Protein AF-A0A979FY80-F1 (afdb_monomer_lite)

pLDDT: mean 83.81, std 15.84, range [39.0, 97.94]

Foldseek 3Di:
DQDDADDWADWDWDDPDPQKIKTFTHGGPGGSDQFQWDKDWDADPPDPPPPVRIDIDIDGSVDGMDMDGPNDDDDDPDD

Structure (mmCIF, N/CA/C/O backbone):
data_AF-A0A979FY80-F1
#
_entry.id   AF-A0A979FY80-F1
#
loop_
_atom_site.group_PDB
_atom_site.id
_atom_site.type_symbol
_atom_site.label_atom_id
_atom_site.label_alt_id
_atom_site.label_comp_id
_atom_site.label_asym_id
_atom_site.label_entity_id
_atom_site.label_seq_id
_atom_site.pdbx_PDB_ins_code
_atom_site.Cartn_x
_atom_site.Cartn_y
_atom_site.Cartn_z
_atom_site.occupancy
_atom_site.B_iso_or_equiv
_atom_site.auth_seq_id
_atom_site.auth_comp_id
_atom_site.auth_asym_id
_atom_site.auth_atom_id
_atom_site.pdbx_PDB_model_num
ATOM 1 N N . MET A 1 1 ? -16.842 2.624 21.396 1.00 54.59 1 MET A N 1
ATOM 2 C CA . MET A 1 1 ? -15.416 2.375 21.107 1.00 54.59 1 MET A CA 1
ATOM 3 C C . MET A 1 1 ? -15.296 2.088 19.626 1.00 54.59 1 MET A C 1
ATOM 5 O O . MET A 1 1 ? -16.016 1.219 19.150 1.00 54.59 1 MET A O 1
ATOM 9 N N . GLU A 1 2 ? -14.465 2.834 18.904 1.00 70.12 2 GLU A N 1
ATOM 10 C CA . GLU A 1 2 ? -14.042 2.419 17.561 1.00 70.12 2 GLU A CA 1
ATOM 11 C C . GLU A 1 2 ? -13.053 1.248 17.705 1.00 70.12 2 GLU A C 1
ATOM 13 O O . GLU A 1 2 ? -12.269 1.207 18.656 1.00 70.12 2 GLU A O 1
ATOM 18 N N . GLY A 1 3 ? -13.160 0.251 16.830 1.00 75.00 3 GLY A N 1
ATOM 19 C CA . GLY A 1 3 ? -12.317 -0.944 16.811 1.00 75.00 3 GLY A CA 1
ATOM 20 C C . GLY A 1 3 ? -11.312 -0.912 15.660 1.00 75.00 3 GLY A C 1
ATOM 21 O O . GLY A 1 3 ? -11.370 -0.044 14.797 1.00 75.00 3 GLY A O 1
ATOM 22 N N . VAL A 1 4 ? -10.399 -1.885 15.622 1.00 78.62 4 VAL A N 1
ATOM 23 C CA . VAL A 1 4 ? -9.408 -2.000 14.539 1.00 78.62 4 VAL A CA 1
ATOM 24 C C . VAL A 1 4 ? -10.126 -2.273 13.207 1.00 78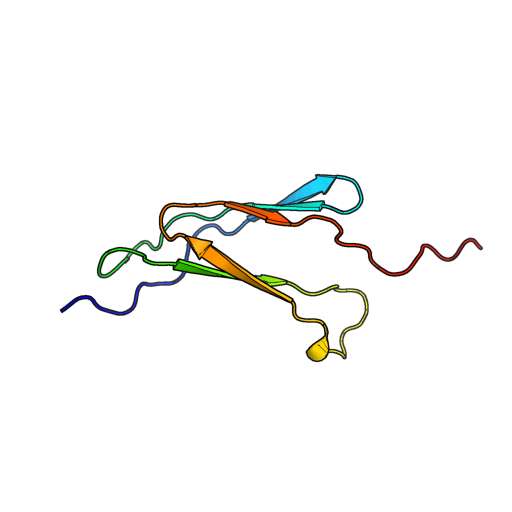.62 4 VAL A C 1
ATOM 26 O O . VAL A 1 4 ? -10.862 -3.265 13.130 1.00 78.62 4 VAL A O 1
ATOM 29 N N . PRO A 1 5 ? -9.941 -1.438 12.165 1.00 85.56 5 PRO A N 1
ATOM 30 C CA . PRO A 1 5 ? -10.492 -1.714 10.847 1.00 85.56 5 PRO A CA 1
ATOM 31 C C . PRO A 1 5 ? -9.948 -3.033 10.296 1.00 85.56 5 PRO A C 1
ATOM 33 O O . PRO A 1 5 ? -8.800 -3.406 10.534 1.00 85.56 5 PRO A O 1
ATOM 36 N N . SER A 1 6 ? -10.761 -3.724 9.508 1.00 89.00 6 SER A N 1
ATOM 37 C CA . SER A 1 6 ? -10.263 -4.800 8.645 1.00 89.00 6 SER A CA 1
ATOM 38 C C . SER A 1 6 ? -9.310 -4.253 7.568 1.00 89.00 6 SER A C 1
ATOM 40 O O . SER A 1 6 ? -9.165 -3.042 7.389 1.00 89.00 6 SER A O 1
ATOM 42 N N . ALA A 1 7 ? -8.627 -5.145 6.849 1.00 90.75 7 ALA A N 1
ATOM 43 C CA . ALA A 1 7 ? -7.750 -4.740 5.757 1.00 90.75 7 ALA A CA 1
ATOM 44 C C . ALA A 1 7 ? -8.546 -4.096 4.597 1.00 90.75 7 ALA A C 1
ATOM 46 O O . ALA A 1 7 ? -9.711 -4.446 4.380 1.00 90.75 7 ALA A O 1
ATOM 47 N N . PRO A 1 8 ? -7.928 -3.191 3.814 1.00 94.25 8 PRO A N 1
ATOM 48 C CA . PRO A 1 8 ? -8.500 -2.722 2.557 1.00 94.25 8 PRO A CA 1
ATOM 49 C C . PRO A 1 8 ? -8.773 -3.900 1.620 1.00 94.25 8 PRO A C 1
ATOM 51 O O . PRO A 1 8 ? -7.974 -4.834 1.531 1.00 94.25 8 PRO A O 1
ATOM 54 N N . SER A 1 9 ? -9.882 -3.849 0.891 1.00 94.69 9 SER A N 1
ATOM 55 C CA . SER A 1 9 ? -10.245 -4.902 -0.058 1.00 94.69 9 SER A CA 1
ATOM 56 C C . SER A 1 9 ? -9.833 -4.528 -1.485 1.00 94.69 9 SER A C 1
ATOM 58 O O . SER A 1 9 ? -9.602 -3.361 -1.806 1.00 94.69 9 SER A O 1
ATOM 60 N N . SER A 1 10 ? -9.759 -5.521 -2.379 1.00 95.25 10 SER A N 1
ATOM 61 C CA . SER A 1 10 ? -9.557 -5.305 -3.824 1.00 95.25 10 SER A CA 1
ATOM 62 C C . SER A 1 10 ? -8.335 -4.441 -4.189 1.00 95.25 10 SER A C 1
ATOM 64 O O . SER A 1 10 ? -8.418 -3.616 -5.099 1.00 95.25 10 SER A O 1
ATOM 66 N N . VAL A 1 11 ? -7.209 -4.611 -3.486 1.00 96.38 11 VAL A N 1
ATOM 67 C CA . VAL A 1 11 ? -5.963 -3.893 -3.794 1.00 96.38 11 VAL A CA 1
ATOM 68 C C . VAL A 1 11 ? -5.478 -4.276 -5.194 1.00 96.38 11 VAL A C 1
ATOM 70 O O . VAL A 1 11 ? -5.317 -5.456 -5.505 1.00 96.38 11 VAL A O 1
ATOM 73 N N . LYS A 1 12 ? -5.243 -3.276 -6.044 1.00 96.69 12 LYS A N 1
ATOM 74 C CA . LYS A 1 12 ? -4.707 -3.429 -7.398 1.00 96.69 12 LYS A CA 1
ATOM 75 C C . LYS A 1 12 ? -3.567 -2.448 -7.621 1.00 96.69 12 LYS A C 1
ATOM 77 O O . LYS A 1 12 ? -3.638 -1.300 -7.196 1.00 96.69 12 LYS A O 1
ATOM 82 N N . ALA A 1 13 ? -2.547 -2.899 -8.335 1.00 95.00 13 ALA A N 1
ATOM 83 C CA . ALA A 1 13 ? -1.447 -2.072 -8.798 1.00 95.00 13 ALA A CA 1
ATOM 84 C C . ALA A 1 13 ? -1.362 -2.191 -10.319 1.00 95.00 13 ALA A C 1
ATOM 86 O O . ALA A 1 13 ? -1.325 -3.301 -10.849 1.00 95.00 13 ALA A O 1
ATOM 87 N N . VAL A 1 14 ? -1.362 -1.058 -11.017 1.00 94.38 14 VAL A N 1
ATOM 88 C CA . VAL A 1 14 ? -1.258 -1.008 -12.480 1.00 94.38 14 VAL A CA 1
ATOM 89 C C . VAL A 1 14 ? -0.137 -0.064 -12.889 1.00 94.38 14 VAL A C 1
ATOM 91 O O . VAL A 1 14 ? 0.073 0.974 -12.259 1.00 94.38 14 VAL A O 1
ATOM 94 N N . SER A 1 15 ? 0.600 -0.413 -13.942 1.00 91.88 15 SER A N 1
ATOM 95 C CA . SER A 1 15 ? 1.616 0.469 -14.518 1.00 91.88 15 SER A CA 1
ATOM 96 C C . SER A 1 15 ? 0.964 1.762 -15.011 1.00 91.88 15 SER A C 1
ATOM 98 O O . SER A 1 15 ? 0.035 1.714 -15.816 1.00 91.88 15 SER A O 1
ATOM 100 N N . ALA A 1 16 ? 1.460 2.908 -14.547 1.00 91.50 16 ALA A N 1
ATOM 101 C CA . ALA A 1 16 ? 0.975 4.236 -14.936 1.00 91.50 16 ALA A CA 1
ATOM 102 C C . ALA A 1 16 ? 1.999 5.021 -15.785 1.00 91.50 16 ALA A C 1
ATOM 104 O O . ALA A 1 16 ? 1.759 6.173 -16.136 1.00 91.50 16 ALA A O 1
ATOM 105 N N . GLY A 1 17 ? 3.149 4.409 -16.094 1.00 87.94 17 GLY A N 1
ATOM 106 C CA . GLY A 1 17 ? 4.249 4.974 -16.880 1.00 87.94 17 GLY A CA 1
ATOM 107 C C . GLY A 1 17 ? 5.539 4.167 -16.688 1.00 87.94 17 GLY A C 1
ATOM 108 O O . GLY A 1 17 ? 5.539 3.182 -15.953 1.00 87.94 17 GLY A O 1
ATOM 109 N N . ALA A 1 18 ? 6.643 4.605 -17.301 1.00 86.00 18 ALA A N 1
ATOM 110 C CA . ALA A 1 18 ? 7.922 3.877 -17.292 1.00 86.00 18 ALA A CA 1
ATOM 111 C C . ALA A 1 18 ? 8.513 3.646 -15.885 1.00 86.00 18 ALA A C 1
ATOM 113 O O . ALA A 1 18 ? 9.136 2.622 -15.635 1.00 86.00 18 ALA A O 1
ATOM 114 N N . SER A 1 19 ? 8.298 4.583 -14.958 1.00 87.12 19 SER A N 1
ATOM 115 C CA . SER A 1 19 ? 8.768 4.511 -13.566 1.00 87.12 19 SER A CA 1
ATOM 116 C C . SER A 1 19 ? 7.658 4.874 -12.575 1.00 87.12 19 SER A C 1
ATOM 118 O O . SER A 1 19 ? 7.904 5.481 -11.532 1.00 87.12 19 SER A O 1
ATOM 120 N N . SER A 1 20 ? 6.406 4.538 -12.905 1.00 91.06 20 SER A N 1
ATOM 121 C CA . SER A 1 20 ? 5.263 4.858 -12.046 1.00 91.06 20 SER A CA 1
ATOM 122 C C . SER A 1 20 ? 4.197 3.771 -12.030 1.00 91.06 20 SER A C 1
ATOM 124 O O . SER A 1 20 ? 3.937 3.110 -13.038 1.00 91.06 20 SER A O 1
ATOM 126 N N . VAL A 1 21 ? 3.555 3.617 -10.876 1.00 93.56 21 VAL A N 1
ATOM 127 C CA . VAL A 1 21 ? 2.495 2.638 -10.624 1.00 93.56 21 VAL A CA 1
ATOM 128 C C . VAL A 1 21 ? 1.340 3.343 -9.927 1.00 93.56 21 VAL A C 1
ATOM 130 O O . VAL A 1 21 ? 1.546 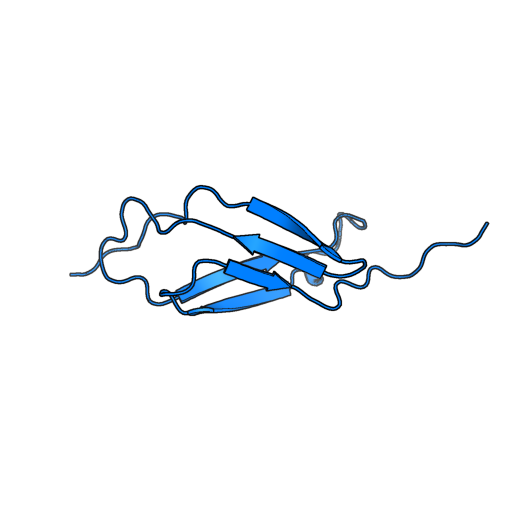4.069 -8.957 1.00 93.56 21 VAL A O 1
ATOM 133 N N . LEU A 1 22 ? 0.119 3.114 -10.398 1.00 96.00 22 LEU A N 1
ATOM 134 C CA . LEU A 1 22 ? -1.089 3.502 -9.683 1.00 96.00 22 LEU A CA 1
ATOM 135 C C . LEU A 1 22 ? -1.529 2.336 -8.801 1.00 96.00 22 LEU A C 1
ATOM 137 O O . LEU A 1 22 ? -1.848 1.256 -9.300 1.00 96.00 22 LEU A O 1
ATOM 141 N N . VAL A 1 23 ? -1.551 2.567 -7.493 1.00 97.50 23 VAL A N 1
ATOM 142 C CA . VAL A 1 23 ? -2.085 1.637 -6.499 1.00 97.50 23 VAL A CA 1
ATOM 143 C C . VAL A 1 23 ? -3.484 2.109 -6.132 1.00 97.50 23 VAL A C 1
ATOM 145 O O . VAL A 1 23 ? -3.658 3.266 -5.765 1.00 97.50 23 VAL A O 1
ATOM 148 N N . ALA A 1 24 ? -4.478 1.235 -6.228 1.00 97.94 24 ALA A N 1
ATOM 149 C CA . ALA A 1 24 ? -5.861 1.521 -5.867 1.00 97.94 24 ALA A CA 1
ATOM 150 C C . ALA A 1 24 ? -6.416 0.413 -4.972 1.00 97.94 24 ALA A C 1
ATOM 152 O O . ALA A 1 24 ? -6.036 -0.751 -5.095 1.00 97.94 24 ALA A O 1
ATOM 153 N N . TRP A 1 25 ? -7.319 0.770 -4.069 1.00 97.69 25 TRP A N 1
ATOM 154 C CA . TRP A 1 25 ? -7.951 -0.147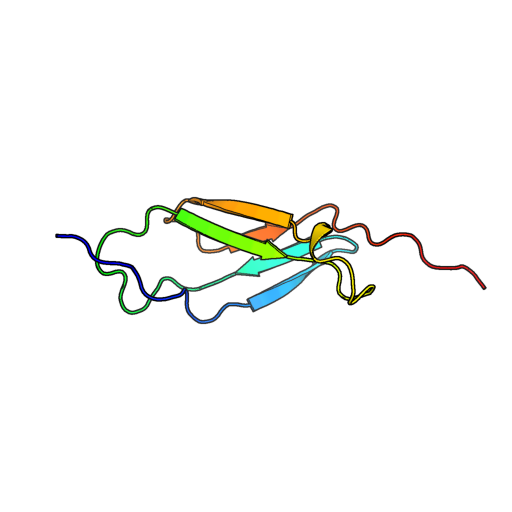 -3.126 1.00 97.69 25 TRP A CA 1
ATOM 155 C C . TRP A 1 25 ? -9.400 0.264 -2.865 1.00 97.69 25 TRP A C 1
ATOM 157 O O . TRP A 1 25 ? -9.848 1.349 -3.240 1.00 97.69 25 TRP A O 1
ATOM 167 N N . ARG A 1 26 ? -10.156 -0.620 -2.220 1.00 96.94 26 ARG A N 1
ATOM 168 C CA . ARG A 1 26 ? -11.461 -0.311 -1.635 1.00 96.94 26 ARG A CA 1
ATOM 169 C C . ARG A 1 26 ? -11.327 -0.210 -0.123 1.00 96.94 26 ARG A C 1
ATOM 171 O O . ARG A 1 26 ? -10.441 -0.821 0.477 1.00 96.94 26 ARG A O 1
ATOM 178 N N . ALA A 1 27 ? -12.225 0.559 0.485 1.00 94.44 27 ALA A N 1
ATOM 179 C CA . ALA A 1 27 ? -12.306 0.653 1.934 1.00 94.44 27 ALA A CA 1
ATOM 180 C C . ALA A 1 27 ? -12.514 -0.741 2.574 1.00 94.44 27 ALA A C 1
ATOM 182 O O . ALA A 1 27 ? -13.029 -1.652 1.912 1.00 94.44 27 ALA A O 1
ATOM 183 N N . PRO A 1 28 ? -12.117 -0.921 3.845 1.00 93.56 28 PRO A N 1
ATOM 184 C CA . PRO A 1 28 ? -12.386 -2.143 4.591 1.00 93.56 28 PRO A CA 1
ATOM 185 C C . PRO A 1 28 ? -13.884 -2.454 4.668 1.00 93.56 28 PRO A C 1
ATOM 187 O O . PRO A 1 28 ? -14.688 -1.549 4.883 1.00 93.56 28 PRO A O 1
ATOM 190 N N . GLU A 1 29 ? -14.264 -3.728 4.556 1.00 90.56 29 GLU A N 1
ATOM 191 C CA . GLU A 1 29 ? -15.672 -4.154 4.684 1.00 90.56 29 GLU A CA 1
ATOM 192 C C . GLU A 1 29 ? -16.206 -3.954 6.106 1.00 90.56 29 GLU A C 1
ATOM 194 O O . GLU A 1 29 ? -17.365 -3.598 6.309 1.00 90.56 29 GLU A O 1
ATOM 199 N N . GLN A 1 30 ? -15.334 -4.119 7.102 1.00 90.12 30 GLN A N 1
ATOM 200 C CA . GLN A 1 30 ? -15.566 -3.672 8.470 1.00 90.12 30 GLN A CA 1
ATOM 201 C C . GLN A 1 30 ? -14.578 -2.556 8.809 1.00 90.12 30 GLN A C 1
ATOM 203 O O . GLN A 1 30 ? -13.468 -2.855 9.256 1.00 90.12 30 GLN A O 1
ATOM 208 N N . PRO A 1 31 ? -1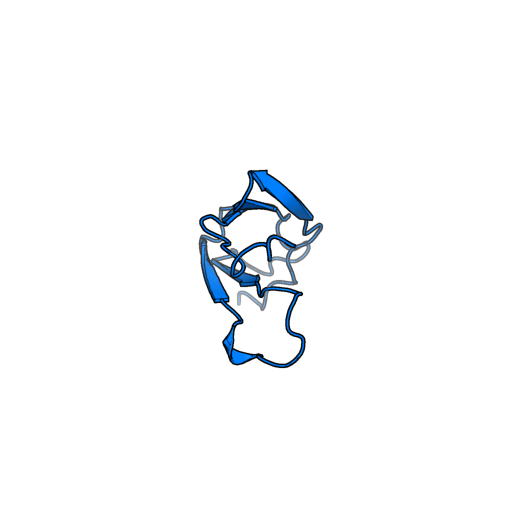4.961 -1.279 8.643 1.00 83.88 31 PRO A N 1
ATOM 209 C CA . PRO A 1 31 ? -14.154 -0.147 9.092 1.00 83.88 31 PRO A CA 1
ATOM 210 C C . PRO A 1 31 ? -14.017 -0.091 10.616 1.00 83.88 31 PRO A C 1
ATOM 212 O O . PRO A 1 31 ? -13.054 0.462 11.125 1.00 83.88 31 PRO A O 1
ATOM 215 N N . ARG A 1 32 ? -15.002 -0.649 11.342 1.00 86.94 32 ARG A N 1
ATOM 216 C CA . ARG A 1 32 ? -15.130 -0.583 12.812 1.00 86.94 32 ARG A CA 1
ATOM 217 C C . ARG A 1 32 ? -14.976 0.838 13.388 1.00 86.94 32 ARG A C 1
ATOM 219 O O . ARG A 1 32 ? -14.626 0.995 14.551 1.00 86.94 32 ARG A O 1
ATOM 226 N N . GLY A 1 33 ? -15.292 1.854 12.591 1.00 87.06 33 GLY A N 1
ATOM 227 C CA . GLY A 1 33 ? -15.060 3.264 12.886 1.00 87.06 33 GLY A CA 1
ATOM 228 C C . GLY A 1 33 ? -14.710 4.024 11.611 1.00 87.06 33 GLY A C 1
ATOM 229 O O . GLY A 1 33 ? -14.791 3.476 10.505 1.00 87.06 33 GLY A O 1
ATOM 230 N N . ARG A 1 34 ? -14.322 5.291 11.737 1.00 89.50 34 ARG A N 1
ATOM 231 C CA . ARG A 1 34 ? -13.792 6.042 10.592 1.00 89.50 34 ARG A CA 1
ATOM 232 C C . ARG A 1 34 ? -12.369 5.578 10.274 1.00 89.50 34 ARG A C 1
ATOM 234 O O . ARG A 1 34 ? -11.514 5.548 11.150 1.00 89.50 34 ARG A O 1
ATOM 241 N N . VAL A 1 35 ? -12.078 5.295 9.002 1.00 91.56 35 VAL A N 1
ATOM 242 C CA . VAL A 1 35 ? -10.688 5.079 8.573 1.00 91.56 35 VAL A CA 1
ATOM 243 C C . VAL A 1 35 ? -9.945 6.412 8.592 1.00 91.56 35 VAL A C 1
ATOM 245 O O . VAL A 1 35 ? -10.356 7.365 7.930 1.00 91.56 35 VAL A O 1
ATOM 248 N N . ILE A 1 36 ? -8.855 6.475 9.354 1.00 92.69 36 ILE A N 1
ATOM 249 C CA . ILE A 1 36 ? -8.051 7.693 9.536 1.00 92.69 36 ILE A CA 1
ATOM 250 C C . ILE A 1 36 ? -6.910 7.741 8.514 1.00 92.69 36 ILE A C 1
ATOM 252 O O . ILE A 1 36 ? -6.647 8.788 7.922 1.00 92.69 36 ILE A O 1
ATOM 256 N N . SER A 1 37 ? -6.269 6.603 8.254 1.00 94.62 37 SER A N 1
ATOM 257 C CA . SER A 1 37 ? -5.186 6.486 7.283 1.00 94.62 37 SER A CA 1
ATOM 258 C C . SER A 1 37 ? -5.049 5.065 6.741 1.00 94.62 37 SER A C 1
ATOM 260 O O . SER A 1 37 ? -5.492 4.092 7.352 1.00 94.62 37 SER A O 1
ATOM 262 N N . TYR A 1 38 ? -4.403 4.967 5.586 1.00 95.44 38 TYR A N 1
ATOM 263 C CA . TYR A 1 38 ? -3.828 3.745 5.041 1.00 95.44 38 TYR A CA 1
ATOM 264 C C . TYR A 1 38 ? -2.309 3.892 5.005 1.00 95.44 38 TYR A C 1
ATOM 266 O O . TYR A 1 38 ? -1.801 4.991 4.788 1.00 95.44 38 TYR A O 1
ATOM 274 N N . THR A 1 39 ? -1.582 2.786 5.134 1.00 95.56 39 THR A N 1
ATOM 275 C CA . THR A 1 39 ? -0.139 2.757 4.870 1.00 95.56 39 THR A CA 1
ATOM 276 C C . THR A 1 39 ? 0.123 1.845 3.686 1.00 95.56 39 THR A C 1
ATOM 278 O O . THR A 1 39 ? -0.236 0.667 3.711 1.00 95.56 39 THR A O 1
ATOM 281 N N . VAL A 1 40 ? 0.736 2.392 2.639 1.00 94.94 40 VAL A N 1
ATOM 282 C CA . VAL A 1 40 ? 1.113 1.635 1.441 1.00 94.94 40 VAL A CA 1
ATOM 283 C C . VAL A 1 40 ? 2.589 1.285 1.546 1.00 94.94 40 VAL A C 1
ATOM 285 O O . VAL A 1 40 ? 3.405 2.178 1.755 1.00 94.94 40 VAL A O 1
ATOM 288 N N . TYR A 1 41 ? 2.926 0.006 1.381 1.00 92.62 41 TYR A N 1
ATOM 289 C CA . TYR A 1 41 ? 4.298 -0.508 1.383 1.00 92.62 41 TYR A CA 1
ATOM 290 C C . TYR A 1 41 ? 4.654 -1.037 -0.003 1.00 92.62 41 TYR A C 1
ATOM 292 O O . TYR A 1 41 ? 3.844 -1.720 -0.633 1.00 92.62 41 TYR A O 1
ATOM 300 N N . TRP A 1 42 ? 5.863 -0.751 -0.480 1.00 90.94 42 TRP A N 1
ATOM 301 C CA . TRP A 1 42 ? 6.349 -1.273 -1.756 1.00 90.94 42 TRP A CA 1
ATOM 302 C C . TRP A 1 42 ? 7.861 -1.472 -1.742 1.00 90.94 42 TRP A C 1
ATOM 304 O O . TRP A 1 42 ? 8.596 -0.795 -1.022 1.00 90.94 42 TRP A O 1
ATOM 314 N N . ARG A 1 43 ? 8.331 -2.407 -2.567 1.00 86.44 43 ARG A N 1
ATOM 315 C CA . ARG A 1 43 ? 9.753 -2.702 -2.756 1.00 86.44 43 ARG A CA 1
ATOM 316 C C . ARG A 1 43 ? 10.014 -3.193 -4.183 1.00 86.44 43 ARG A C 1
ATOM 318 O O . ARG A 1 43 ? 9.108 -3.783 -4.774 1.00 86.44 43 ARG A O 1
ATOM 325 N N . PRO A 1 44 ? 11.221 -2.989 -4.735 1.00 80.25 44 PRO A N 1
ATOM 326 C CA . PRO A 1 44 ? 11.622 -3.620 -5.988 1.00 80.25 44 PRO A CA 1
ATOM 327 C C . PRO A 1 44 ? 11.619 -5.151 -5.868 1.00 80.25 44 PRO A C 1
ATOM 329 O O . PRO A 1 44 ? 12.009 -5.702 -4.837 1.00 80.25 44 PRO A O 1
ATOM 332 N N . THR A 1 45 ? 11.214 -5.842 -6.933 1.00 74.81 45 THR A N 1
ATOM 333 C CA . THR A 1 45 ? 11.220 -7.316 -6.981 1.00 74.81 45 THR A CA 1
ATOM 334 C C . THR A 1 45 ? 12.613 -7.878 -7.281 1.00 74.81 45 THR A C 1
ATOM 336 O O . THR A 1 45 ? 12.909 -9.009 -6.910 1.00 74.81 45 THR A O 1
ATOM 339 N N . SER A 1 46 ? 13.478 -7.088 -7.924 1.00 70.44 46 SER A N 1
ATOM 340 C C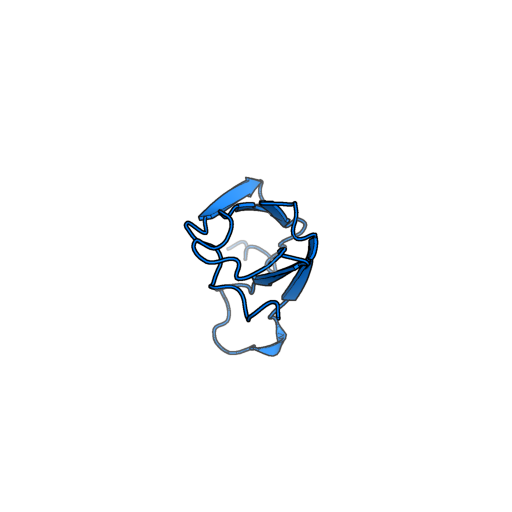A . SER A 1 46 ? 14.706 -7.566 -8.571 1.00 70.44 46 SER A CA 1
ATOM 341 C C . SER A 1 46 ? 15.825 -8.015 -7.627 1.00 70.44 46 SER A C 1
ATOM 343 O O . SER A 1 46 ? 16.761 -8.636 -8.102 1.00 70.44 46 SER A O 1
ATOM 345 N N . ASN A 1 47 ? 15.735 -7.767 -6.317 1.00 57.44 47 ASN A N 1
ATOM 346 C CA . ASN A 1 47 ? 16.703 -8.258 -5.331 1.00 57.44 47 ASN A CA 1
ATOM 347 C C . ASN A 1 47 ? 15.954 -8.751 -4.087 1.00 57.44 47 ASN A C 1
ATOM 349 O O . ASN A 1 47 ? 15.473 -7.965 -3.273 1.00 57.44 47 ASN A O 1
ATOM 353 N N . ALA A 1 48 ? 15.817 -10.070 -3.961 1.00 55.59 48 ALA A N 1
ATOM 354 C CA . ALA A 1 48 ? 15.004 -10.730 -2.939 1.00 55.59 48 ALA A CA 1
ATOM 355 C C . ALA A 1 48 ? 15.534 -10.586 -1.493 1.00 55.59 48 ALA A C 1
ATOM 357 O O . ALA A 1 48 ? 14.866 -11.038 -0.566 1.00 55.59 48 ALA A O 1
ATOM 358 N N . SER A 1 49 ? 16.693 -9.958 -1.282 1.00 55.97 49 SER A N 1
ATOM 359 C CA . SER A 1 49 ? 17.438 -10.005 -0.015 1.00 55.97 49 SER A CA 1
ATOM 360 C C . SER A 1 49 ? 17.449 -8.711 0.807 1.00 55.97 49 SER A C 1
ATOM 362 O O . SER A 1 49 ? 17.790 -8.768 1.985 1.00 55.97 49 SER A O 1
ATOM 364 N N . GLU A 1 50 ? 17.037 -7.558 0.272 1.00 62.88 50 GLU A N 1
ATOM 365 C CA . GLU A 1 50 ? 17.049 -6.305 1.043 1.00 62.88 50 GLU A CA 1
ATOM 366 C C . GLU A 1 50 ? 15.643 -5.875 1.470 1.00 62.88 50 GLU A C 1
ATOM 368 O O . GLU A 1 50 ? 14.985 -5.053 0.831 1.00 62.88 50 GLU A O 1
ATOM 373 N N . VAL A 1 51 ? 15.204 -6.367 2.634 1.00 66.50 51 VAL A N 1
ATOM 374 C CA . VAL A 1 51 ? 14.077 -5.778 3.392 1.00 66.50 51 VAL A CA 1
ATOM 375 C C . VAL A 1 51 ? 14.262 -4.259 3.565 1.00 66.50 51 VAL A C 1
ATOM 377 O O . VAL A 1 51 ? 13.279 -3.517 3.595 1.00 66.50 51 VAL A O 1
ATOM 380 N N . LEU A 1 52 ? 15.520 -3.801 3.582 1.00 75.81 52 LEU A N 1
ATOM 381 C CA . LEU A 1 52 ? 15.951 -2.404 3.674 1.00 75.81 52 LEU A CA 1
ATOM 382 C C . LEU A 1 52 ? 15.406 -1.498 2.556 1.00 75.81 52 LEU A C 1
ATOM 384 O O . LEU A 1 52 ? 15.306 -0.291 2.756 1.00 75.81 52 LEU A O 1
ATOM 388 N N . LEU A 1 53 ? 15.015 -2.053 1.403 1.00 78.50 53 LEU A N 1
ATOM 389 C CA . LEU A 1 53 ? 14.454 -1.280 0.287 1.00 78.50 53 LEU A CA 1
ATOM 390 C C . LEU A 1 53 ? 12.932 -1.097 0.371 1.00 78.50 53 LEU A C 1
ATOM 392 O O . LEU A 1 53 ? 12.332 -0.520 -0.541 1.00 78.50 53 LEU A O 1
ATOM 396 N N . THR A 1 54 ? 12.293 -1.591 1.436 1.00 86.56 54 THR A N 1
ATOM 397 C CA . THR A 1 54 ? 10.856 -1.400 1.650 1.00 86.56 54 THR A CA 1
ATOM 398 C C . THR A 1 54 ? 10.576 0.068 1.931 1.00 86.56 54 THR A C 1
ATOM 400 O O . THR A 1 54 ? 10.885 0.593 2.999 1.00 86.56 54 THR A O 1
ATOM 403 N N . LYS A 1 55 ? 9.957 0.734 0.962 1.00 89.62 55 LYS A N 1
ATOM 404 C CA . LYS A 1 55 ? 9.448 2.092 1.108 1.00 89.62 55 LYS A CA 1
ATOM 405 C C . LYS A 1 55 ? 8.008 2.032 1.592 1.00 89.62 55 LYS A C 1
ATOM 407 O O . LYS A 1 55 ? 7.290 1.060 1.347 1.00 89.62 55 LYS A O 1
ATOM 412 N N . SER A 1 56 ? 7.587 3.081 2.286 1.00 93.50 56 SER A N 1
ATOM 413 C CA . SER A 1 56 ? 6.195 3.237 2.677 1.00 93.50 56 SER A CA 1
ATOM 414 C C . SER A 1 56 ? 5.765 4.691 2.657 1.00 93.50 56 SER A C 1
ATOM 416 O O . SER A 1 56 ? 6.591 5.604 2.712 1.00 93.50 56 SER A O 1
ATOM 418 N N . THR A 1 57 ? 4.461 4.904 2.557 1.00 94.94 57 THR A N 1
ATOM 419 C CA . THR A 1 57 ? 3.866 6.223 2.733 1.00 94.94 57 THR A CA 1
ATOM 420 C C . THR A 1 57 ? 2.476 6.096 3.332 1.00 94.94 57 THR A C 1
ATOM 422 O O . THR A 1 57 ? 1.759 5.122 3.075 1.00 94.94 57 THR A O 1
ATOM 425 N N . ALA A 1 58 ? 2.118 7.080 4.151 1.00 96.00 58 ALA A N 1
ATOM 426 C CA . ALA A 1 58 ? 0.788 7.202 4.712 1.00 96.00 58 ALA A CA 1
ATOM 427 C C . ALA A 1 58 ? -0.114 7.949 3.729 1.00 96.00 58 ALA A C 1
ATOM 429 O O . ALA A 1 58 ? 0.274 8.942 3.115 1.00 96.00 58 ALA A O 1
ATOM 430 N N . VAL A 1 59 ? -1.339 7.468 3.607 1.00 96.38 59 VAL A N 1
ATOM 431 C CA . VAL A 1 59 ? -2.380 8.043 2.770 1.00 96.38 59 VAL A CA 1
ATOM 432 C C . VAL A 1 59 ? -3.578 8.330 3.665 1.00 96.38 59 VAL A C 1
ATOM 434 O O . VAL A 1 59 ? -3.945 7.510 4.500 1.00 96.38 59 VAL A O 1
ATOM 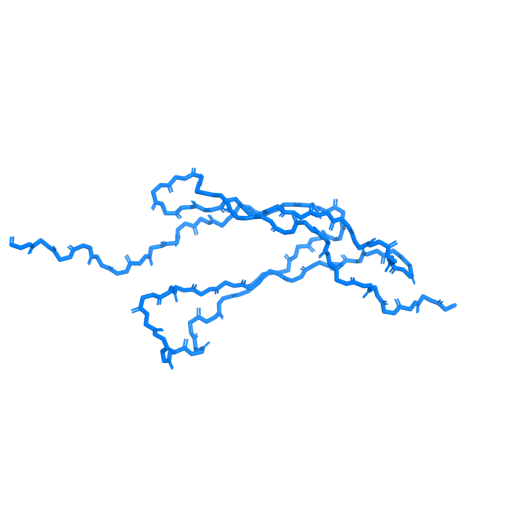437 N N . GLU A 1 60 ? -4.190 9.499 3.510 1.00 96.19 60 GLU A N 1
ATOM 438 C CA . GLU A 1 60 ? -5.399 9.872 4.250 1.00 96.19 60 GLU A CA 1
ATOM 439 C C . GLU A 1 60 ? -6.522 8.843 4.053 1.00 96.19 60 GLU A C 1
ATOM 441 O O . GLU A 1 60 ? -6.736 8.344 2.946 1.00 96.19 60 GLU A O 1
ATOM 446 N N . GLY A 1 61 ? -7.283 8.558 5.111 1.00 93.44 61 GLY A N 1
ATOM 447 C CA . GLY A 1 61 ? -8.295 7.495 5.116 1.00 93.44 61 GLY A CA 1
ATOM 448 C C . GLY A 1 61 ? -9.479 7.702 4.164 1.00 93.44 61 GLY A C 1
ATOM 449 O O . GLY A 1 61 ? -10.217 6.758 3.890 1.00 93.44 61 GLY A O 1
ATOM 450 N N . GLN A 1 62 ? -9.649 8.915 3.628 1.00 93.75 62 GLN A N 1
ATOM 451 C CA . GLN A 1 62 ? -10.658 9.224 2.608 1.00 93.75 62 GLN A CA 1
ATOM 452 C C . GLN A 1 62 ? -10.196 8.898 1.182 1.00 93.75 62 GLN A C 1
ATOM 454 O O . GLN A 1 62 ? -11.023 8.836 0.273 1.00 93.75 62 GLN A O 1
ATOM 459 N N . LYS A 1 63 ? -8.892 8.695 0.965 1.00 95.81 63 LYS A N 1
ATOM 460 C CA . LYS A 1 63 ? -8.348 8.332 -0.345 1.00 95.81 63 LYS A CA 1
ATOM 461 C C . LYS A 1 63 ? -8.423 6.823 -0.543 1.00 95.81 63 LYS A C 1
ATOM 463 O O . LYS A 1 63 ? -8.334 6.032 0.393 1.00 95.81 63 LYS A O 1
ATOM 468 N N . ASN A 1 64 ? -8.544 6.433 -1.801 1.00 96.69 64 ASN A N 1
ATOM 469 C CA . ASN A 1 64 ? -8.639 5.043 -2.234 1.00 96.69 64 ASN A CA 1
ATOM 470 C C . ASN A 1 64 ? -7.591 4.688 -3.300 1.00 96.69 64 ASN A C 1
ATOM 472 O O . ASN A 1 64 ? -7.656 3.618 -3.904 1.00 96.69 64 ASN A O 1
ATOM 476 N N . PHE A 1 65 ? -6.651 5.597 -3.564 1.00 97.06 65 PHE A N 1
ATOM 477 C CA . PHE A 1 65 ? -5.544 5.371 -4.478 1.00 97.06 65 PHE A CA 1
ATOM 478 C C . PHE A 1 65 ? -4.321 6.219 -4.120 1.00 97.06 65 PHE A C 1
ATOM 480 O O . PHE A 1 65 ? -4.415 7.240 -3.435 1.00 97.06 65 PHE A O 1
ATOM 487 N N . LEU A 1 66 ? -3.171 5.787 -4.628 1.00 96.69 66 LEU A N 1
ATOM 488 C CA . LEU A 1 66 ? -1.885 6.460 -4.553 1.00 96.69 66 LEU A CA 1
ATOM 489 C C . LEU A 1 66 ? -1.129 6.210 -5.858 1.00 96.69 66 LEU A C 1
ATOM 491 O O . LEU A 1 66 ? -0.950 5.062 -6.267 1.00 96.69 66 LEU A O 1
ATOM 495 N N . LYS A 1 67 ? -0.644 7.277 -6.494 1.00 94.94 67 LYS A N 1
ATOM 496 C CA . LYS A 1 67 ? 0.321 7.154 -7.585 1.00 94.94 67 LYS A CA 1
ATOM 497 C C . LYS A 1 67 ? 1.725 7.150 -6.991 1.00 94.94 67 LYS A C 1
ATOM 499 O O . LYS A 1 67 ? 2.134 8.112 -6.349 1.00 94.94 67 LYS A O 1
ATOM 504 N N . LEU A 1 68 ? 2.441 6.057 -7.201 1.00 92.94 68 LEU A N 1
ATOM 505 C CA . LEU A 1 68 ? 3.859 5.940 -6.908 1.00 92.94 68 LEU A CA 1
ATOM 506 C C . LEU A 1 68 ? 4.641 6.389 -8.141 1.00 92.94 68 LEU A C 1
ATOM 508 O O . LEU A 1 68 ? 4.379 5.911 -9.244 1.00 92.94 68 LEU A O 1
ATOM 512 N N . GLU A 1 69 ? 5.598 7.288 -7.960 1.00 90.31 69 GLU A N 1
ATOM 513 C CA . GLU A 1 69 ? 6.405 7.861 -9.039 1.00 90.31 69 GLU A CA 1
ATOM 514 C C . GLU A 1 69 ? 7.894 7.701 -8.750 1.00 90.31 69 GLU A C 1
ATOM 516 O O . GLU A 1 69 ? 8.293 7.407 -7.621 1.00 90.31 69 GLU A O 1
ATOM 521 N N . ASN A 1 70 ? 8.712 7.891 -9.788 1.00 85.56 70 ASN A N 1
ATOM 522 C CA . ASN A 1 70 ? 10.162 7.734 -9.720 1.00 85.56 70 ASN A CA 1
ATOM 523 C C . ASN A 1 70 ? 10.572 6.391 -9.083 1.00 85.56 70 ASN A C 1
ATOM 525 O O . ASN A 1 70 ? 11.490 6.300 -8.266 1.00 85.56 70 ASN A O 1
ATOM 529 N N . LEU A 1 71 ? 9.861 5.329 -9.470 1.00 80.62 71 LEU A N 1
ATOM 530 C CA . LEU A 1 71 ? 10.182 3.937 -9.170 1.00 80.62 71 LEU A CA 1
ATOM 531 C C . LEU A 1 71 ? 11.346 3.490 -10.062 1.00 80.62 71 LEU A C 1
ATOM 533 O O . LEU A 1 71 ? 11.226 2.547 -10.840 1.00 80.62 71 LEU A O 1
ATOM 537 N N . SER A 1 72 ? 12.453 4.225 -10.033 1.00 69.19 72 SER A N 1
ATOM 538 C CA . SER A 1 72 ? 13.661 3.846 -10.751 1.00 69.19 72 SER A CA 1
ATOM 539 C C . SER A 1 72 ? 14.251 2.594 -10.098 1.00 69.19 72 SER A C 1
ATOM 541 O O . SER A 1 72 ? 14.751 2.617 -8.974 1.00 69.19 72 SER A O 1
ATOM 543 N N . GLY A 1 73 ? 14.154 1.474 -10.815 1.00 60.12 73 GLY A N 1
ATOM 544 C CA . GLY A 1 73 ? 15.115 0.387 -10.702 1.00 60.12 73 GLY A CA 1
ATOM 545 C C . GLY A 1 73 ? 16.396 0.802 -11.426 1.00 60.12 73 GLY A C 1
ATOM 546 O O . GLY A 1 73 ? 16.348 1.377 -12.509 1.00 60.12 73 GLY A O 1
ATOM 547 N N . VAL A 1 74 ? 17.529 0.551 -10.788 1.00 49.31 74 VAL A N 1
ATOM 548 C CA . VAL A 1 74 ? 18.911 0.694 -11.281 1.00 49.31 74 VAL A CA 1
ATOM 549 C C . VAL A 1 74 ? 19.036 0.053 -12.699 1.00 49.31 74 VAL A C 1
ATOM 551 O O . VAL A 1 74 ? 18.283 -0.876 -12.995 1.00 49.31 74 VAL A O 1
ATOM 554 N N . PRO A 1 75 ? 19.876 0.589 -13.612 1.00 46.72 75 PRO A N 1
ATOM 555 C CA . PRO A 1 75 ? 19.614 0.695 -15.053 1.00 46.72 75 PRO A CA 1
ATOM 556 C C . PRO A 1 75 ? 19.613 -0.628 -15.827 1.00 46.72 75 PRO A C 1
ATOM 558 O O . PRO A 1 75 ? 20.256 -1.604 -15.447 1.00 46.72 75 PRO A O 1
ATOM 561 N N . LEU A 1 76 ? 18.929 -0.608 -16.978 1.00 39.00 76 LEU A N 1
ATOM 562 C CA . LEU A 1 76 ? 19.039 -1.614 -18.035 1.00 39.00 76 LEU A CA 1
ATOM 563 C C . LEU A 1 76 ? 20.521 -1.790 -18.398 1.00 39.00 76 LEU A C 1
ATOM 565 O O . LEU A 1 76 ? 21.125 -0.879 -18.961 1.00 39.00 76 LEU A O 1
ATOM 569 N N . HIS A 1 77 ? 21.107 -2.946 -18.081 1.00 44.91 77 HIS A N 1
ATOM 570 C CA . HIS A 1 77 ? 22.356 -3.374 -18.704 1.00 44.91 77 HIS A CA 1
ATOM 571 C C . HIS A 1 77 ? 22.147 -3.359 -20.227 1.00 44.91 77 HIS A C 1
ATOM 573 O O . HIS A 1 77 ? 21.375 -4.161 -20.753 1.00 44.91 77 HIS A O 1
ATOM 579 N N . SER A 1 78 ? 22.802 -2.434 -20.930 1.00 42.41 78 SER A N 1
ATOM 580 C CA . SER A 1 78 ? 23.019 -2.564 -22.368 1.00 42.41 78 SER A CA 1
ATOM 581 C C . SER A 1 78 ? 24.060 -3.663 -22.572 1.00 42.41 78 SER A C 1
ATOM 583 O O . SER A 1 78 ? 25.164 -3.560 -22.033 1.00 42.41 78 SER A O 1
ATOM 585 N N . ALA A 1 79 ? 23.654 -4.719 -23.276 1.00 44.12 79 ALA A N 1
ATOM 586 C CA . ALA A 1 79 ? 24.526 -5.768 -23.793 1.00 44.12 79 ALA A CA 1
ATOM 587 C C . ALA A 1 79 ? 25.543 -5.221 -24.807 1.00 44.12 79 ALA A C 1
ATOM 589 O O . ALA A 1 79 ? 25.250 -4.166 -25.417 1.00 44.12 79 ALA A O 1
#

InterPro domains:
  IPR003961 Fibronectin type III [PF00041] (6-59)
  IPR003961 Fibronectin type III [PS50853] (4-79)
  IPR003961 Fibronectin type III [cd00063] (5-72)
  IPR013783 Immunoglobulin-like fold [G3DSA:2.60.40.10] (1-73)
  IPR036116 Fibronectin type III superfamily [SSF49265] (2-71)

Secondary structure (DSSP, 8-state):
---PPPPPEEEEEEEEETTEEEEEEE--S--SS---EEEEEE--SS-TT-GGG-EEEEEETT--EEEE----PSP----

Organism: Hyalella azteca (NCBI:txid294128)

Sequence (79 aa):
MEGVPSAPSSVKAVSAGASSVLVAWRAPEQPRGRVISYTVYWRPTSNASEVLLTKSTAVEGQKNFLKLENLSGVPLHSA

Radius of gyration: 15.49 Å; chains: 1; bounding box: 40×21×45 Å